Protein AF-A0A341CZ98-F1 (afdb_monomer_lite)

Secondary structure (DSSP, 8-state):
--SS---PPPEEEE-GGGTTTEEEEEEEEEETTEEEEEEEEEE-SSS-B---EE-PPPBTT--EESS-----S-B-TT-EEEEEEEEES-S-B---SSTT-----EE--

InterPro domains:
  IPR008152 Clathrin adaptor, alpha/beta/gamma-adaptin, appendage, Ig-like subdomain [PF02883] (11-101)
  IPR008152 Clathrin adaptor, alpha/beta/gamma-adaptin, appendage, Ig-like subdomain [SM00809] (6-105)
  IPR013037 Clathrin adaptor, beta-adaptin, appendage, Ig-like subdomain [G3DSA:2.60.40.1150] (4-106)
  IPR013041 Clathrin adaptor, appendage, Ig-like subdomain superfamily [SSF49348] (6-103)

pLDDT: mean 93.15, std 9.41, range [45.56, 98.31]

Sequence (109 aa):
MAPGGYVAPKAVWLPAVKAKGLEIPGTFTHRQGHIYMEINFTNKALQHMTDFAIQFNKNSFGVIPSTPLAIHTPLMPNQSIDVSLPLNTLGPVMKMEPLNNLQSPFGVF

Radius of gyration: 14.53 Å; chains: 1; bounding box: 35×38×35 Å

Foldseek 3Di:
DPQFPDKDPWDFPDDCVNPVQWTKTWTWGAHPNWIKIKIKTFGQHQAWWDDKFKFKDAAAQQKGFPDTWPDPDTQHHRRMDITITIIDRNHHHDQDVVRPDIDMDIDID

Structure (mmCIF, N/CA/C/O backbone):
data_AF-A0A341CZ98-F1
#
_entry.id   AF-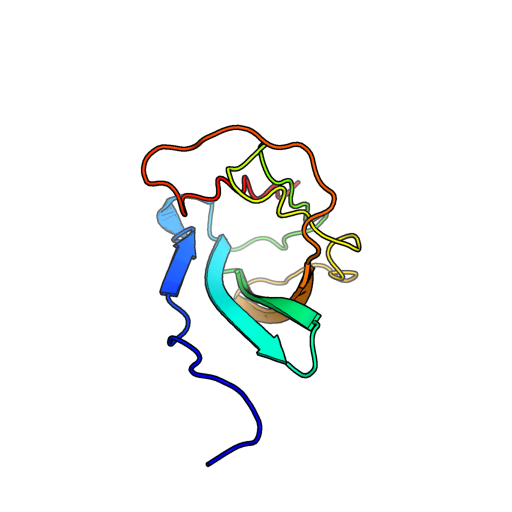A0A341CZ98-F1
#
loop_
_atom_site.group_PDB
_atom_site.id
_atom_site.type_symbol
_atom_site.label_atom_id
_atom_site.label_alt_id
_atom_site.label_comp_id
_atom_site.label_asym_id
_atom_site.label_entity_id
_atom_site.label_seq_id
_atom_site.pdbx_PDB_ins_code
_atom_site.Cartn_x
_atom_site.Cartn_y
_atom_site.Cartn_z
_atom_site.occupancy
_atom_site.B_iso_or_equiv
_atom_site.auth_seq_id
_atom_site.auth_comp_id
_atom_site.auth_asym_id
_atom_site.auth_atom_id
_atom_site.pdbx_PDB_model_num
ATOM 1 N N . MET A 1 1 ? 5.559 -27.465 -0.044 1.00 45.56 1 MET A N 1
ATOM 2 C CA . MET A 1 1 ? 5.761 -26.026 -0.321 1.00 45.56 1 MET A CA 1
ATOM 3 C C . MET A 1 1 ? 4.458 -25.499 -0.882 1.00 45.56 1 MET A C 1
ATOM 5 O O . MET A 1 1 ? 3.949 -26.113 -1.811 1.00 45.56 1 MET A O 1
ATOM 9 N N . ALA A 1 2 ? 3.867 -24.465 -0.281 1.00 49.47 2 ALA A N 1
ATOM 10 C CA . ALA A 1 2 ? 2.674 -23.849 -0.857 1.00 49.47 2 ALA A CA 1
ATOM 11 C C . ALA A 1 2 ? 3.010 -23.359 -2.282 1.00 49.47 2 ALA A C 1
ATOM 13 O O . ALA A 1 2 ? 4.124 -22.874 -2.487 1.00 49.47 2 ALA A O 1
ATOM 14 N N . PRO A 1 3 ? 2.118 -23.520 -3.269 1.00 57.75 3 PRO A N 1
ATOM 15 C CA . PRO A 1 3 ? 2.356 -23.058 -4.631 1.00 57.75 3 PRO A CA 1
ATOM 16 C C . PRO A 1 3 ? 2.357 -21.524 -4.650 1.00 57.75 3 PRO A C 1
ATOM 18 O O . PRO A 1 3 ? 1.326 -20.874 -4.781 1.00 57.75 3 PRO A O 1
ATOM 21 N N . GLY A 1 4 ? 3.528 -20.938 -4.444 1.00 68.00 4 GLY A N 1
ATOM 22 C CA . GLY A 1 4 ? 3.754 -19.503 -4.371 1.00 68.00 4 GLY A CA 1
ATOM 23 C C . GLY A 1 4 ? 5.206 -19.271 -3.982 1.00 68.00 4 GLY A C 1
ATOM 24 O O . GLY A 1 4 ? 5.739 -19.991 -3.139 1.00 68.00 4 GLY A O 1
ATOM 25 N N . GLY A 1 5 ? 5.876 -18.327 -4.642 1.00 85.38 5 GLY A N 1
ATOM 26 C CA . GLY A 1 5 ? 7.248 -17.963 -4.289 1.00 85.38 5 GLY A CA 1
ATOM 27 C C . GLY A 1 5 ? 7.362 -17.476 -2.840 1.00 85.38 5 GLY A C 1
ATOM 28 O O . GLY A 1 5 ? 6.373 -17.364 -2.116 1.00 85.38 5 GLY A O 1
ATOM 29 N N . TYR A 1 6 ? 8.582 -17.160 -2.411 1.00 93.56 6 TYR A N 1
ATOM 30 C CA . TYR A 1 6 ? 8.801 -16.546 -1.103 1.00 93.56 6 TYR A CA 1
ATOM 31 C C . TYR A 1 6 ? 7.959 -15.267 -0.937 1.00 93.56 6 TYR A C 1
ATOM 33 O O . TYR A 1 6 ? 7.922 -14.420 -1.831 1.00 93.56 6 TYR A O 1
ATOM 41 N N . VAL A 1 7 ? 7.313 -15.127 0.223 1.00 96.19 7 VAL A N 1
ATOM 42 C CA . VAL A 1 7 ? 6.559 -13.936 0.630 1.00 96.19 7 VAL A CA 1
ATOM 43 C C . VAL A 1 7 ? 7.113 -13.466 1.968 1.00 96.19 7 VAL A C 1
ATOM 45 O O . VAL A 1 7 ? 7.109 -14.221 2.940 1.00 96.19 7 VAL A O 1
ATOM 48 N N . ALA A 1 8 ? 7.582 -12.220 2.026 1.00 96.38 8 ALA A N 1
ATOM 49 C CA . ALA A 1 8 ? 8.022 -11.626 3.282 1.00 96.38 8 ALA A CA 1
ATOM 50 C C . ALA A 1 8 ? 6.817 -11.377 4.217 1.00 96.38 8 ALA A C 1
ATOM 52 O O . ALA A 1 8 ? 5.727 -11.057 3.726 1.00 96.38 8 ALA A O 1
ATOM 53 N N . PRO A 1 9 ? 6.983 -11.469 5.549 1.00 97.19 9 PRO A N 1
ATOM 54 C CA . PRO A 1 9 ? 5.952 -11.046 6.494 1.00 97.19 9 PRO A CA 1
ATOM 55 C C . PRO A 1 9 ? 5.533 -9.588 6.260 1.00 97.19 9 PRO A C 1
ATOM 57 O O . PRO A 1 9 ? 6.346 -8.772 5.822 1.00 97.19 9 PRO A O 1
ATOM 60 N N . LYS A 1 10 ? 4.274 -9.249 6.571 1.00 97.00 10 LYS A N 1
ATOM 61 C CA . LYS A 1 10 ? 3.807 -7.858 6.488 1.00 97.00 10 LYS A CA 1
ATOM 62 C C . LYS A 1 10 ? 4.658 -6.973 7.408 1.00 97.00 10 LYS A C 1
ATOM 64 O O . LYS A 1 10 ? 4.794 -7.267 8.594 1.00 97.00 10 LYS A O 1
ATOM 69 N N . ALA A 1 11 ? 5.197 -5.888 6.865 1.00 97.38 11 ALA A N 1
ATOM 70 C CA . ALA A 1 11 ? 5.922 -4.863 7.611 1.00 97.38 11 ALA A CA 1
ATOM 71 C C . ALA A 1 11 ? 5.084 -3.585 7.681 1.00 97.38 11 ALA A C 1
ATOM 73 O O . ALA A 1 11 ? 4.353 -3.283 6.742 1.00 97.38 11 ALA A O 1
ATOM 74 N N . VAL A 1 12 ? 5.193 -2.821 8.771 1.00 97.44 12 VAL A N 1
ATOM 75 C CA . VAL A 1 12 ? 4.485 -1.537 8.913 1.00 97.44 12 VAL A CA 1
ATOM 76 C C . VAL A 1 12 ? 5.117 -0.500 7.981 1.00 97.44 12 VAL A C 1
ATOM 78 O O . VAL A 1 12 ? 6.219 -0.023 8.244 1.00 97.44 12 VAL A O 1
ATOM 81 N N . TRP A 1 13 ? 4.424 -0.147 6.897 1.00 95.56 13 TRP A N 1
ATOM 82 C CA . TRP A 1 13 ? 4.860 0.875 5.937 1.00 95.56 13 TRP A CA 1
ATOM 83 C C . TRP A 1 13 ? 4.446 2.279 6.370 1.00 95.56 13 TRP A C 1
ATOM 85 O O . TRP A 1 13 ? 5.230 3.220 6.244 1.00 95.56 13 TRP A O 1
ATOM 95 N N . LEU A 1 14 ? 3.245 2.413 6.941 1.00 95.50 14 LEU A N 1
ATOM 96 C CA . LEU A 1 14 ? 2.756 3.664 7.513 1.00 95.50 14 LEU A CA 1
ATOM 97 C C . LEU A 1 14 ? 2.335 3.443 8.971 1.00 95.50 14 LEU A C 1
ATOM 99 O O . LEU A 1 14 ? 1.287 2.849 9.221 1.00 95.50 14 LEU A O 1
ATOM 103 N N . PRO A 1 15 ? 3.139 3.886 9.951 1.00 96.31 15 PRO A N 1
ATOM 104 C CA . PRO A 1 15 ? 2.751 3.843 11.357 1.00 96.31 15 PRO A CA 1
ATOM 105 C C . PRO A 1 15 ? 1.591 4.806 11.649 1.00 96.31 15 PRO A C 1
ATOM 107 O O . PRO A 1 15 ? 1.641 5.959 11.218 1.00 96.31 15 PRO A O 1
ATOM 110 N N . ALA A 1 16 ? 0.625 4.391 12.479 1.00 95.62 16 ALA A N 1
ATOM 111 C CA . ALA A 1 16 ? -0.547 5.203 12.855 1.00 95.62 16 ALA A CA 1
ATOM 112 C C . ALA A 1 16 ? -0.206 6.628 13.317 1.00 95.62 16 ALA A C 1
ATOM 114 O O . ALA A 1 16 ? -0.870 7.597 12.945 1.00 95.62 16 ALA A O 1
ATOM 115 N N . VAL A 1 17 ? 0.872 6.764 14.092 1.00 94.75 17 VAL A N 1
ATOM 116 C CA . VAL A 1 17 ? 1.353 8.044 14.634 1.00 94.75 17 VAL A CA 1
ATOM 117 C C . VAL A 1 17 ? 1.769 9.050 13.555 1.00 94.75 17 VAL A C 1
ATOM 119 O O . VAL A 1 17 ? 1.775 10.248 13.815 1.00 94.75 17 VAL A O 1
ATOM 122 N N . LYS A 1 18 ? 2.095 8.588 12.341 1.00 92.56 18 LYS A N 1
ATOM 123 C CA . LYS A 1 18 ? 2.466 9.442 11.201 1.00 92.56 18 LYS A CA 1
ATOM 124 C C . LYS A 1 18 ? 1.283 9.777 10.288 1.00 92.56 18 LYS A C 1
ATOM 126 O O . LYS A 1 18 ? 1.446 10.577 9.373 1.00 92.56 18 LYS A O 1
ATOM 131 N N . ALA A 1 19 ? 0.114 9.183 10.528 1.00 92.69 19 ALA A N 1
ATOM 132 C CA . ALA A 1 19 ? -1.029 9.237 9.619 1.00 92.69 19 ALA A CA 1
ATOM 133 C C . ALA A 1 19 ? -2.369 9.382 10.354 1.00 92.69 19 ALA A C 1
ATOM 135 O O . ALA A 1 19 ? -3.363 8.761 9.988 1.00 92.69 19 ALA A O 1
ATOM 136 N N . LYS A 1 20 ? -2.393 10.197 11.418 1.00 93.00 20 LYS A N 1
ATOM 137 C CA . LYS A 1 20 ? -3.613 10.533 12.180 1.00 93.00 20 LYS A CA 1
ATOM 138 C C . LYS A 1 20 ? -4.425 9.303 12.627 1.00 93.00 20 LYS A C 1
ATOM 140 O O . LYS A 1 20 ? -5.648 9.352 12.673 1.00 93.00 20 LYS A O 1
ATOM 145 N N . GLY A 1 21 ? -3.746 8.206 12.963 1.00 95.06 21 GLY A N 1
ATOM 146 C CA . GLY A 1 21 ? -4.369 6.965 13.424 1.00 95.06 21 GLY A CA 1
ATOM 147 C C . GLY A 1 21 ? -4.466 5.854 12.375 1.00 95.06 21 GLY A C 1
ATOM 148 O O . GLY A 1 21 ? -4.752 4.728 12.763 1.00 95.06 21 GLY A O 1
ATOM 149 N N . LEU A 1 22 ? -4.186 6.102 11.090 1.00 96.50 22 LEU A N 1
ATOM 150 C CA . LEU A 1 22 ? -4.182 5.038 10.082 1.00 96.50 22 LEU A CA 1
ATOM 151 C C . LEU A 1 22 ? -2.868 4.250 10.111 1.00 96.50 22 LEU A C 1
ATOM 153 O O . LEU A 1 22 ? -1.805 4.801 9.832 1.00 96.50 22 LEU A O 1
ATOM 157 N N . GLU A 1 23 ? -2.933 2.952 10.396 1.00 97.19 23 GLU A N 1
ATOM 158 C CA . GLU A 1 23 ? -1.795 2.043 10.264 1.00 97.19 23 GLU A CA 1
ATOM 159 C C . GLU A 1 23 ? -1.912 1.189 9.002 1.00 97.19 23 GLU A C 1
ATOM 161 O O . GLU A 1 23 ? -2.973 0.624 8.729 1.00 97.19 23 GLU A O 1
ATOM 166 N N . ILE A 1 24 ? -0.807 1.075 8.262 1.00 96.75 24 ILE A N 1
ATOM 167 C CA . ILE A 1 24 ? -0.741 0.304 7.020 1.00 96.75 24 ILE A CA 1
ATOM 168 C C . ILE A 1 24 ? 0.457 -0.647 7.059 1.00 96.75 24 ILE A C 1
ATOM 170 O O . ILE A 1 24 ? 1.567 -0.253 6.677 1.00 96.75 24 ILE A O 1
ATOM 174 N N . PRO A 1 25 ? 0.286 -1.894 7.527 1.00 97.94 25 PRO A N 1
ATOM 175 C CA . PRO A 1 25 ? 1.244 -2.941 7.247 1.00 97.94 25 PRO A CA 1
ATOM 176 C C . PRO A 1 25 ? 0.959 -3.610 5.903 1.00 97.94 25 PRO A C 1
ATOM 178 O O . PRO A 1 25 ? -0.192 -3.831 5.524 1.00 97.94 25 PRO A O 1
ATOM 181 N N . GLY A 1 26 ? 2.019 -3.982 5.193 1.00 97.38 26 GLY A N 1
ATOM 182 C CA . GLY A 1 26 ? 1.885 -4.616 3.892 1.00 97.38 26 GLY A CA 1
ATOM 183 C C . GLY A 1 26 ? 3.052 -5.511 3.506 1.00 97.38 26 GLY A C 1
ATOM 184 O O . GLY A 1 26 ? 4.103 -5.536 4.151 1.00 97.38 26 GLY A O 1
ATOM 185 N N . THR A 1 27 ? 2.832 -6.286 2.451 1.00 98.00 27 THR A N 1
ATOM 186 C CA . THR A 1 27 ? 3.839 -7.110 1.778 1.00 98.00 27 THR A CA 1
ATOM 187 C C . THR A 1 27 ? 3.553 -7.168 0.276 1.00 98.00 27 THR A C 1
ATOM 189 O O . THR A 1 27 ? 2.522 -6.688 -0.194 1.00 98.00 27 THR A O 1
ATOM 192 N N . PHE A 1 28 ? 4.463 -7.765 -0.485 1.00 97.31 28 PHE A N 1
ATOM 193 C CA . PHE A 1 28 ? 4.279 -8.028 -1.907 1.00 97.31 28 PHE A CA 1
ATOM 194 C C . PHE A 1 28 ? 4.201 -9.526 -2.149 1.00 97.31 28 PHE A C 1
ATOM 196 O O . PHE A 1 28 ? 4.924 -10.309 -1.532 1.00 97.31 28 PHE A O 1
ATOM 203 N N . THR A 1 29 ? 3.338 -9.926 -3.076 1.00 97.19 29 THR A N 1
ATOM 204 C CA . THR A 1 29 ? 3.250 -11.318 -3.512 1.00 97.19 29 THR A CA 1
ATOM 205 C C . THR A 1 29 ? 3.283 -11.411 -5.024 1.00 97.19 29 THR A C 1
ATOM 207 O O . THR A 1 29 ? 2.859 -10.499 -5.731 1.00 97.19 29 THR A O 1
ATOM 210 N N . HIS A 1 30 ? 3.803 -12.530 -5.514 1.00 95.19 30 HIS A N 1
ATOM 211 C CA . HIS A 1 30 ? 3.764 -12.889 -6.921 1.00 95.19 30 HIS A CA 1
ATOM 212 C C . HIS A 1 30 ? 3.130 -14.274 -7.036 1.00 95.19 30 HIS A C 1
ATOM 214 O O . HIS A 1 30 ? 3.695 -15.268 -6.570 1.00 95.19 30 HIS A O 1
ATOM 220 N N . ARG A 1 31 ? 1.921 -14.328 -7.597 1.00 93.00 31 ARG A N 1
ATOM 221 C CA . ARG A 1 31 ? 1.108 -15.544 -7.702 1.00 93.00 31 ARG A CA 1
ATOM 222 C C . ARG A 1 31 ? 0.681 -15.709 -9.153 1.00 93.00 31 ARG A C 1
ATOM 224 O O . ARG A 1 31 ? 0.021 -14.833 -9.696 1.00 93.00 31 ARG A O 1
ATOM 231 N N . GLN A 1 32 ? 1.075 -16.820 -9.777 1.00 90.31 32 GLN A N 1
ATOM 232 C CA . GLN A 1 32 ? 0.664 -17.177 -11.145 1.00 90.31 32 GLN A CA 1
ATOM 233 C C . GLN A 1 32 ? 0.907 -16.066 -12.193 1.00 90.31 32 GLN A C 1
ATOM 235 O O . GLN A 1 32 ? 0.079 -15.845 -13.065 1.00 90.31 32 GLN A O 1
ATOM 240 N N . GLY A 1 33 ? 2.033 -15.345 -12.108 1.00 91.12 33 GLY A N 1
ATOM 241 C CA . GLY A 1 33 ? 2.359 -14.263 -13.050 1.00 91.12 33 GLY A CA 1
ATOM 242 C C . GLY A 1 33 ? 1.767 -12.895 -12.692 1.00 91.12 33 GLY A C 1
ATOM 243 O O . GLY A 1 33 ? 2.084 -11.905 -13.346 1.00 91.12 33 GLY A O 1
ATOM 244 N N . HIS A 1 34 ? 0.942 -12.816 -11.646 1.00 94.94 34 HIS A N 1
ATOM 245 C CA . HIS A 1 34 ? 0.339 -11.575 -11.173 1.00 94.94 34 HIS A CA 1
ATOM 246 C C . HIS A 1 34 ? 1.032 -11.076 -9.906 1.00 94.94 34 HIS A C 1
ATOM 248 O O . HIS A 1 34 ? 1.325 -11.848 -8.986 1.00 94.94 34 HIS A O 1
ATOM 254 N N . ILE A 1 35 ? 1.301 -9.771 -9.864 1.00 97.00 35 ILE A N 1
ATOM 255 C CA . ILE A 1 35 ? 1.923 -9.093 -8.727 1.00 97.00 35 ILE A CA 1
ATOM 256 C C . ILE A 1 35 ? 0.815 -8.429 -7.913 1.00 97.00 35 ILE A C 1
ATOM 258 O O . ILE A 1 35 ? -0.038 -7.743 -8.473 1.00 97.00 35 ILE A O 1
ATOM 262 N N . TYR A 1 36 ? 0.852 -8.596 -6.596 1.00 97.62 36 TYR A N 1
ATOM 263 C CA . TYR A 1 36 ? -0.077 -7.941 -5.681 1.00 97.62 36 TYR A CA 1
ATOM 264 C C . TYR A 1 36 ? 0.681 -7.213 -4.583 1.00 97.62 36 TYR A C 1
ATOM 266 O O . TYR A 1 36 ? 1.666 -7.724 -4.041 1.00 97.62 36 TYR A O 1
ATOM 274 N N . MET A 1 37 ? 0.174 -6.041 -4.223 1.00 97.44 37 MET A N 1
ATOM 275 C CA . MET A 1 37 ? 0.459 -5.401 -2.950 1.00 97.44 37 MET A CA 1
ATOM 276 C C . MET A 1 37 ? -0.626 -5.836 -1.964 1.00 97.44 37 MET A C 1
ATOM 278 O O . MET A 1 37 ? -1.795 -5.497 -2.131 1.00 97.44 37 MET A O 1
ATOM 282 N N . GLU A 1 38 ? -0.237 -6.621 -0.965 1.00 97.56 38 GLU A N 1
ATOM 283 C CA . GLU A 1 38 ? -1.138 -7.117 0.073 1.00 97.56 38 GLU A CA 1
ATOM 284 C C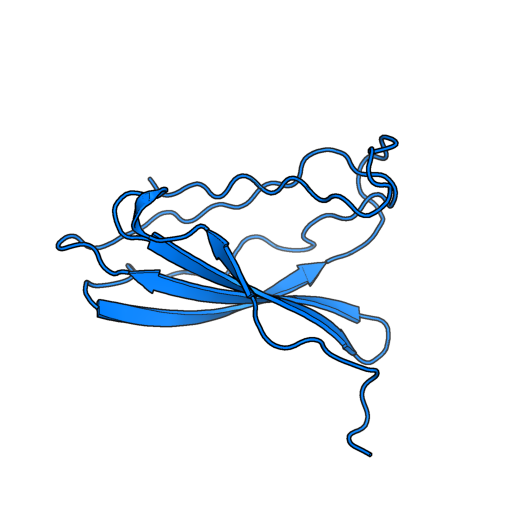 . GLU A 1 38 ? -1.063 -6.178 1.268 1.00 97.56 38 GLU A C 1
ATOM 286 O O . GLU A 1 38 ? -0.021 -6.078 1.921 1.00 97.56 38 GLU A O 1
ATOM 291 N N . ILE A 1 39 ? -2.162 -5.495 1.556 1.00 97.25 39 ILE A N 1
ATOM 292 C CA . ILE A 1 39 ? -2.216 -4.387 2.503 1.00 97.25 39 ILE A CA 1
ATOM 293 C C . ILE A 1 39 ? -3.233 -4.714 3.587 1.00 97.25 39 ILE A C 1
ATOM 295 O O . ILE A 1 39 ? -4.287 -5.272 3.307 1.00 97.25 39 ILE A O 1
ATOM 299 N N . ASN A 1 40 ? -2.938 -4.354 4.829 1.00 97.50 40 ASN A N 1
ATOM 300 C CA . ASN A 1 40 ? -3.946 -4.239 5.872 1.00 97.50 40 ASN A CA 1
ATOM 301 C C . ASN A 1 40 ? -4.129 -2.754 6.202 1.00 97.50 40 ASN A C 1
ATOM 303 O O . ASN A 1 40 ? -3.145 -2.047 6.380 1.00 97.50 40 ASN A O 1
ATOM 307 N N . PHE A 1 41 ? -5.363 -2.270 6.268 1.00 96.88 41 PHE A N 1
ATOM 308 C CA . PHE A 1 41 ? -5.675 -0.925 6.744 1.00 96.88 41 PHE A CA 1
ATOM 309 C C . PHE A 1 41 ? -6.293 -1.057 8.126 1.00 96.88 41 PHE A C 1
ATOM 311 O O . PHE A 1 41 ? -7.333 -1.695 8.260 1.00 96.88 41 PHE A O 1
ATOM 318 N N . THR A 1 42 ? -5.668 -0.463 9.141 1.00 97.69 42 THR A N 1
ATOM 319 C CA . THR A 1 42 ? -6.189 -0.449 10.513 1.00 97.69 42 THR A CA 1
ATOM 320 C C . THR A 1 42 ? -6.427 0.985 10.965 1.00 97.69 42 THR A C 1
ATOM 322 O O . THR A 1 42 ? -5.487 1.776 11.054 1.00 97.69 42 THR A O 1
ATOM 325 N N . ASN A 1 43 ? -7.675 1.319 11.289 1.00 97.81 43 ASN A N 1
ATOM 326 C CA . ASN A 1 43 ? -8.030 2.623 11.834 1.00 97.81 43 ASN A CA 1
ATOM 327 C C . ASN A 1 43 ? -7.885 2.613 13.361 1.00 97.81 43 ASN A C 1
ATOM 329 O O . ASN A 1 43 ? -8.715 2.054 14.068 1.00 97.81 43 ASN A O 1
ATOM 333 N N . LYS A 1 44 ? -6.839 3.258 13.879 1.00 97.69 44 LYS A N 1
ATOM 334 C CA . LYS A 1 44 ? -6.612 3.479 15.320 1.00 97.69 44 LYS A CA 1
ATOM 335 C C . LYS A 1 44 ? -7.058 4.872 15.787 1.00 97.69 44 LYS A C 1
ATOM 337 O O . LYS A 1 44 ? -6.729 5.277 16.900 1.00 97.69 44 LYS A O 1
ATOM 342 N N . ALA A 1 45 ? -7.739 5.638 14.936 1.00 96.25 45 ALA A N 1
ATOM 343 C CA . ALA A 1 45 ? -8.321 6.926 15.292 1.00 96.25 45 ALA A CA 1
ATOM 344 C C . ALA A 1 45 ? -9.696 6.756 15.957 1.00 96.25 45 ALA A C 1
ATOM 346 O O . ALA A 1 45 ? -10.252 5.663 16.025 1.00 96.25 45 ALA A O 1
ATOM 347 N N . LEU A 1 46 ? -10.260 7.872 16.427 1.00 96.69 46 LEU A N 1
ATOM 348 C CA . LEU A 1 46 ? -11.603 7.930 17.022 1.00 96.69 46 LEU A CA 1
ATOM 349 C C . LEU A 1 46 ? -12.703 8.295 16.010 1.00 96.69 46 LEU A C 1
ATOM 351 O O . LEU A 1 46 ? -13.880 8.272 16.355 1.00 96.69 46 LEU A O 1
ATOM 355 N N . GLN A 1 47 ? -12.332 8.644 14.777 1.00 96.12 47 GLN A N 1
ATOM 356 C CA . GLN A 1 47 ? -13.259 8.974 13.691 1.00 96.12 47 GLN A CA 1
ATOM 357 C C . GLN A 1 47 ? -13.180 7.911 12.595 1.00 96.12 47 GLN A C 1
ATOM 359 O O . GLN A 1 47 ? -12.159 7.235 12.455 1.00 96.12 47 GLN A O 1
ATOM 364 N N . HIS A 1 48 ? -14.263 7.751 11.835 1.00 95.31 48 HIS A N 1
ATOM 365 C CA . HIS A 1 48 ? -14.248 6.896 10.651 1.00 95.31 48 HIS A CA 1
ATOM 366 C C . HIS A 1 48 ? -13.336 7.499 9.575 1.00 95.31 48 HIS A C 1
ATOM 368 O O . HIS A 1 48 ? -13.121 8.708 9.544 1.00 95.31 48 HIS A O 1
ATOM 374 N N . MET A 1 49 ? -12.796 6.646 8.710 1.00 96.44 49 MET A N 1
ATOM 375 C CA . MET A 1 49 ? -11.965 7.045 7.574 1.00 96.44 49 MET A CA 1
ATOM 376 C C . MET A 1 49 ? -12.646 6.633 6.273 1.00 96.44 49 MET A C 1
ATOM 378 O O . MET A 1 49 ? -13.178 5.525 6.176 1.00 96.44 49 MET A O 1
ATOM 382 N N . THR A 1 50 ? -12.625 7.516 5.284 1.00 95.00 50 THR A N 1
ATOM 383 C CA . THR A 1 50 ? -13.281 7.355 3.981 1.00 95.00 50 THR A CA 1
ATOM 384 C C . THR A 1 50 ? -12.318 7.698 2.852 1.00 95.00 50 THR A C 1
ATOM 386 O O . THR A 1 50 ? -11.164 8.048 3.094 1.00 95.00 50 THR A O 1
ATOM 389 N N . ASP A 1 51 ? -12.787 7.529 1.612 1.00 90.50 51 ASP A N 1
ATOM 390 C CA . ASP A 1 51 ? -12.150 8.096 0.418 1.00 90.50 51 ASP A CA 1
ATOM 391 C C . ASP A 1 51 ? -10.658 7.759 0.284 1.00 90.50 51 ASP A C 1
ATOM 393 O O . ASP A 1 51 ? -9.815 8.587 -0.061 1.00 90.50 51 ASP A O 1
ATOM 397 N N . PHE A 1 52 ? -10.322 6.500 0.568 1.00 92.88 52 PHE A N 1
ATOM 398 C CA . PHE A 1 52 ? -8.953 6.020 0.492 1.00 92.88 52 PHE A CA 1
ATOM 399 C C . PHE A 1 52 ? -8.438 6.052 -0.945 1.00 92.88 52 PHE A C 1
ATOM 401 O O . PHE A 1 52 ? -9.041 5.488 -1.862 1.00 92.88 52 PHE A O 1
ATOM 408 N N . ALA A 1 53 ? -7.256 6.633 -1.119 1.00 90.69 53 ALA A N 1
ATOM 409 C CA . ALA A 1 53 ? -6.572 6.681 -2.397 1.00 90.69 53 ALA A CA 1
ATOM 410 C C . ALA A 1 53 ? -5.104 6.286 -2.246 1.00 90.69 53 ALA A C 1
ATOM 412 O O . ALA A 1 53 ? -4.460 6.510 -1.219 1.00 90.69 53 ALA A O 1
ATOM 413 N N . ILE A 1 54 ? -4.561 5.711 -3.312 1.00 91.94 54 ILE A N 1
ATOM 414 C CA . ILE A 1 54 ? -3.150 5.362 -3.410 1.00 91.94 54 ILE A CA 1
ATOM 415 C C . ILE A 1 54 ? -2.639 5.780 -4.781 1.00 91.94 54 ILE A C 1
ATOM 417 O O . ILE A 1 54 ? -3.289 5.550 -5.801 1.00 91.94 54 ILE A O 1
ATOM 421 N N . GLN A 1 55 ? -1.462 6.391 -4.804 1.00 91.00 55 GLN A N 1
ATOM 422 C CA . GLN A 1 55 ? -0.759 6.713 -6.036 1.00 91.00 55 GLN A CA 1
ATOM 423 C C . GLN A 1 55 ? 0.702 6.318 -5.881 1.00 91.00 55 GLN A C 1
ATOM 425 O O . GLN A 1 55 ? 1.289 6.506 -4.819 1.00 91.00 55 GLN A O 1
ATOM 430 N N . PHE A 1 56 ? 1.295 5.764 -6.935 1.00 94.69 56 PHE A N 1
ATOM 431 C CA . PHE A 1 56 ? 2.729 5.499 -6.966 1.00 94.69 56 PHE A CA 1
ATOM 432 C C . PHE A 1 56 ? 3.433 6.596 -7.747 1.00 94.69 56 PHE A C 1
ATOM 434 O O . PHE A 1 56 ? 3.005 6.968 -8.843 1.00 94.69 56 PHE A O 1
ATOM 441 N N . ASN A 1 57 ? 4.548 7.073 -7.200 1.00 95.81 57 ASN A N 1
ATOM 442 C CA . ASN A 1 57 ? 5.485 7.851 -7.994 1.00 95.81 57 ASN A CA 1
ATOM 443 C C . ASN A 1 57 ? 6.100 6.959 -9.083 1.00 95.81 57 ASN A C 1
ATOM 445 O O . ASN A 1 57 ? 6.106 5.724 -8.991 1.00 95.81 57 ASN A O 1
ATOM 449 N N . LYS A 1 58 ? 6.670 7.602 -10.110 1.00 97.31 58 LYS A N 1
ATOM 450 C CA . LYS A 1 58 ? 7.518 6.906 -11.086 1.00 97.31 58 LYS A CA 1
ATOM 451 C C . LYS A 1 58 ? 8.601 6.128 -10.333 1.00 97.31 58 LYS A C 1
ATOM 453 O O . LYS A 1 58 ? 9.157 6.637 -9.364 1.00 97.31 58 LYS A O 1
ATOM 458 N N . ASN A 1 59 ? 8.884 4.908 -10.769 1.00 98.25 59 ASN A N 1
ATOM 459 C CA . ASN A 1 59 ? 9.846 4.027 -10.108 1.00 98.25 59 ASN A CA 1
ATOM 460 C C . ASN A 1 59 ? 10.645 3.216 -11.132 1.00 98.25 59 ASN A C 1
ATOM 462 O O . ASN A 1 59 ? 10.323 3.214 -12.322 1.00 98.25 59 ASN A O 1
ATOM 466 N N . SER A 1 60 ? 11.697 2.535 -10.677 1.00 98.31 60 SER A N 1
ATOM 467 C CA . SER A 1 60 ? 12.695 1.911 -11.557 1.00 98.31 60 SER A CA 1
ATOM 468 C C . SER A 1 60 ? 12.130 0.817 -12.461 1.00 98.31 60 SER A C 1
ATOM 470 O O . SER A 1 60 ? 12.727 0.515 -13.490 1.00 98.31 60 SER A O 1
ATOM 472 N N . PHE A 1 61 ? 10.995 0.229 -12.082 1.00 98.19 61 PHE A N 1
ATOM 473 C CA . PHE A 1 61 ? 10.404 -0.929 -12.752 1.00 98.19 61 PHE A CA 1
ATOM 474 C C . PHE A 1 61 ? 9.015 -0.637 -13.335 1.00 98.19 61 PHE A C 1
ATOM 476 O O . PHE A 1 61 ? 8.312 -1.565 -13.723 1.00 98.19 61 PHE A O 1
ATOM 483 N N . GLY A 1 62 ? 8.598 0.636 -13.374 1.00 97.94 62 GLY A N 1
ATOM 484 C CA . GLY A 1 62 ? 7.293 1.028 -13.914 1.00 97.94 62 GLY A CA 1
ATOM 485 C C . GLY A 1 62 ? 6.115 0.409 -13.158 1.00 97.94 62 GLY A C 1
ATOM 486 O O . GLY A 1 62 ? 5.051 0.209 -13.737 1.00 97.94 62 GLY A O 1
ATOM 487 N N . VAL A 1 63 ? 6.297 0.064 -11.880 1.00 98.19 63 VAL A N 1
ATOM 488 C CA . VAL A 1 63 ? 5.252 -0.555 -11.060 1.00 98.19 63 VAL A CA 1
ATOM 489 C C . VAL A 1 63 ? 4.109 0.434 -10.859 1.00 98.19 63 VAL A C 1
ATOM 491 O O . VAL A 1 63 ? 4.344 1.563 -10.428 1.00 98.19 63 VAL A O 1
ATOM 494 N N . ILE A 1 64 ? 2.878 0.016 -11.134 1.00 97.81 64 ILE A N 1
ATOM 495 C CA . ILE A 1 64 ? 1.674 0.836 -10.971 1.00 97.81 64 ILE A CA 1
ATOM 496 C C . ILE A 1 64 ? 0.472 -0.041 -10.575 1.00 97.81 64 ILE A C 1
ATOM 498 O O . ILE A 1 64 ? 0.410 -1.205 -10.989 1.00 97.81 64 ILE A O 1
ATOM 502 N N . PRO A 1 65 ? -0.491 0.471 -9.781 1.00 97.12 65 PRO A N 1
ATOM 503 C CA . PRO A 1 65 ? -1.752 -0.223 -9.552 1.00 97.12 65 PRO A CA 1
ATOM 504 C C . PRO A 1 65 ? -2.513 -0.453 -10.861 1.00 97.12 65 PRO A C 1
ATOM 506 O O . PRO A 1 65 ? -2.621 0.444 -11.693 1.00 97.12 65 PRO A O 1
ATOM 509 N N . SER A 1 66 ? -3.055 -1.658 -11.036 1.00 96.31 66 SER A N 1
ATOM 510 C CA . SER A 1 66 ? -3.877 -2.014 -12.204 1.00 96.31 66 SER A CA 1
ATOM 511 C C . SER A 1 66 ? -5.344 -1.624 -12.023 1.00 96.31 66 SER A C 1
ATOM 513 O O . SER A 1 66 ? -6.081 -1.527 -12.999 1.00 96.31 66 SER A O 1
ATOM 515 N N . THR A 1 67 ? -5.771 -1.410 -10.778 1.00 94.62 67 THR A N 1
ATOM 516 C CA . THR A 1 67 ? -7.126 -0.995 -10.408 1.00 94.62 67 THR A CA 1
ATOM 517 C C . THR A 1 67 ? -7.065 0.043 -9.285 1.00 94.62 67 THR A C 1
ATOM 519 O O . THR A 1 67 ? -6.067 0.094 -8.560 1.00 94.62 67 THR A O 1
ATOM 522 N N . PRO A 1 68 ? -8.126 0.845 -9.085 1.00 91.44 68 PRO A N 1
ATOM 523 C CA . PRO A 1 68 ? -8.290 1.632 -7.867 1.00 91.44 68 PRO A CA 1
ATOM 524 C C . PRO A 1 68 ? -8.323 0.749 -6.612 1.00 91.44 68 PRO A C 1
ATOM 526 O O . PRO A 1 68 ? -8.552 -0.462 -6.683 1.00 91.44 68 PRO A O 1
ATOM 529 N N . LEU A 1 69 ? -8.116 1.372 -5.452 1.00 92.56 69 LEU A N 1
ATOM 530 C CA . LEU A 1 69 ? -8.203 0.705 -4.159 1.00 92.56 69 LEU A CA 1
ATOM 531 C C . LEU A 1 69 ? -9.664 0.326 -3.857 1.00 92.56 69 LEU A C 1
ATOM 533 O O . LEU A 1 69 ? -10.549 1.179 -3.869 1.00 92.56 69 LEU A O 1
ATOM 537 N N . ALA A 1 70 ? -9.924 -0.950 -3.582 1.00 89.94 70 ALA A N 1
ATOM 538 C CA . ALA A 1 70 ? -11.275 -1.475 -3.378 1.00 89.94 70 ALA A CA 1
ATOM 539 C C . ALA A 1 70 ? -11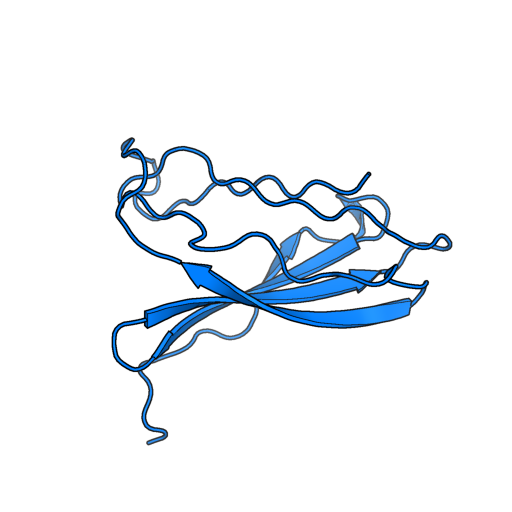.739 -1.353 -1.911 1.00 89.94 70 ALA A C 1
ATOM 541 O O . ALA A 1 70 ? -11.992 -2.355 -1.246 1.00 89.94 70 ALA A O 1
ATOM 542 N N . ILE A 1 71 ? -11.826 -0.124 -1.388 1.00 91.69 71 ILE A N 1
ATOM 543 C CA . ILE A 1 71 ? -12.390 0.164 -0.057 1.00 91.69 71 ILE A CA 1
ATOM 544 C C . ILE A 1 71 ? -13.669 0.979 -0.252 1.00 91.69 71 ILE A C 1
ATOM 546 O O . ILE A 1 71 ? -13.621 2.183 -0.479 1.00 91.69 71 ILE A O 1
ATOM 550 N N . HIS A 1 72 ? -14.820 0.306 -0.205 1.00 89.56 72 HIS A N 1
ATOM 551 C CA . HIS A 1 72 ? -16.119 0.909 -0.544 1.00 89.56 72 HIS A CA 1
ATOM 552 C C . HIS A 1 72 ? -16.943 1.344 0.670 1.00 89.56 72 HIS A C 1
ATOM 554 O O . HIS A 1 72 ? -17.962 2.013 0.517 1.00 89.56 72 HIS A O 1
ATOM 560 N N . THR A 1 73 ? -16.527 0.955 1.871 1.00 93.00 73 THR A N 1
ATOM 561 C CA . THR A 1 73 ? -17.211 1.290 3.121 1.00 93.00 73 THR A CA 1
ATOM 562 C C . THR A 1 73 ? -16.284 2.095 4.022 1.00 93.00 73 THR A C 1
ATOM 564 O O . THR A 1 73 ? -15.086 1.795 4.046 1.00 93.00 73 THR A O 1
ATOM 567 N N . PRO A 1 74 ? -16.810 3.055 4.805 1.00 95.56 74 PRO A N 1
ATOM 568 C CA . PRO A 1 74 ? -16.025 3.737 5.825 1.00 95.56 74 PRO A CA 1
ATOM 569 C C . PRO A 1 74 ? -15.325 2.737 6.750 1.00 95.56 74 PRO A C 1
ATOM 571 O O . PRO A 1 74 ? -15.944 1.782 7.222 1.00 95.56 74 PRO A O 1
ATOM 574 N N . LEU A 1 75 ? -14.042 2.965 7.019 1.00 97.12 75 LEU A N 1
ATOM 575 C CA . LEU A 1 75 ? -13.279 2.184 7.984 1.00 97.12 75 LEU A CA 1
ATOM 576 C C . LEU A 1 75 ? -13.512 2.773 9.377 1.00 97.12 75 LEU A C 1
ATOM 578 O O . LEU A 1 75 ? -13.036 3.867 9.690 1.00 97.12 75 LEU A O 1
ATOM 582 N N . MET A 1 76 ? -14.268 2.065 10.208 1.00 98.00 76 MET A N 1
ATOM 583 C CA . MET A 1 76 ? -14.676 2.524 11.537 1.00 98.00 76 MET A CA 1
ATOM 584 C C . MET A 1 76 ? -13.507 2.499 12.541 1.00 98.00 76 MET A C 1
ATOM 586 O O . MET A 1 76 ? -12.533 1.775 12.328 1.00 98.00 76 MET A O 1
ATOM 590 N N . PRO A 1 77 ? -13.578 3.256 13.653 1.00 98.12 77 PRO A N 1
ATOM 591 C CA . PRO A 1 77 ? -12.590 3.178 14.730 1.00 98.12 77 PRO A CA 1
ATOM 592 C C . PRO A 1 77 ? -12.329 1.743 15.205 1.00 98.12 77 PRO A C 1
ATOM 594 O O . PRO A 1 77 ? -13.264 0.981 15.449 1.00 98.12 77 PRO A O 1
ATOM 597 N N . ASN A 1 78 ? -11.051 1.395 15.369 1.00 96.94 78 ASN A N 1
ATOM 598 C CA . ASN A 1 78 ? -10.533 0.069 15.728 1.00 96.94 78 ASN A CA 1
ATOM 599 C C . ASN A 1 78 ? -10.828 -1.052 14.714 1.00 96.94 78 ASN A C 1
ATOM 601 O O . ASN A 1 78 ? -10.601 -2.223 15.017 1.00 96.94 78 ASN A O 1
ATOM 605 N N . GLN A 1 79 ? -11.315 -0.717 13.517 1.00 98.06 79 GLN A N 1
ATOM 606 C CA . GLN A 1 79 ? -11.539 -1.685 12.450 1.00 98.06 79 GLN A CA 1
ATOM 607 C C . GLN A 1 79 ? -10.261 -1.913 11.636 1.00 98.06 79 GLN A C 1
ATOM 609 O O . GLN A 1 79 ? -9.503 -0.978 11.356 1.00 98.06 79 GLN A O 1
ATOM 614 N N . SER A 1 80 ? -10.078 -3.160 11.201 1.00 97.69 80 SER A N 1
ATOM 615 C CA . SER A 1 80 ? -9.038 -3.570 10.262 1.00 97.69 80 SER A CA 1
ATOM 616 C C . SER A 1 80 ? -9.654 -4.242 9.039 1.00 97.69 80 SER A C 1
ATOM 618 O O . SER A 1 80 ? -10.580 -5.042 9.177 1.00 97.69 80 SER A O 1
ATOM 620 N N . ILE A 1 81 ? -9.122 -3.952 7.854 1.00 97.25 81 ILE A N 1
ATOM 621 C CA . ILE A 1 81 ? -9.501 -4.614 6.599 1.00 97.25 81 ILE A CA 1
ATOM 622 C C . ILE A 1 81 ? -8.255 -5.032 5.820 1.00 97.25 81 ILE A C 1
ATOM 624 O O . ILE A 1 81 ? -7.260 -4.310 5.799 1.00 97.25 81 ILE A O 1
ATOM 628 N N . ASP A 1 82 ? -8.312 -6.189 5.167 1.00 97.06 82 ASP A N 1
ATOM 629 C CA . ASP A 1 82 ? -7.280 -6.628 4.228 1.00 97.06 82 ASP A CA 1
ATOM 630 C C . ASP A 1 82 ? -7.683 -6.274 2.793 1.00 97.06 82 ASP A C 1
ATOM 632 O O .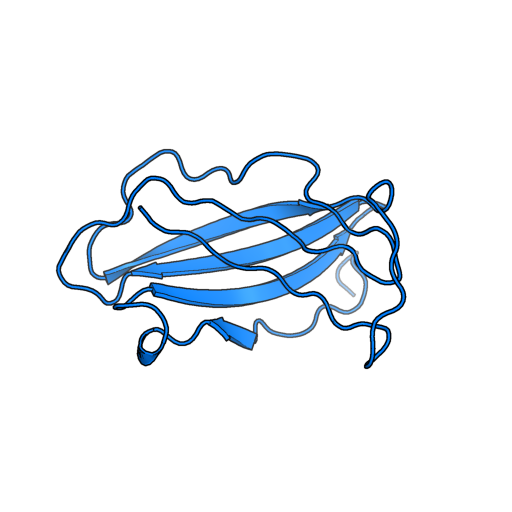 ASP A 1 82 ? -8.824 -6.480 2.382 1.00 97.06 82 ASP A O 1
ATOM 636 N N . VAL A 1 83 ? -6.729 -5.749 2.027 1.00 96.50 83 VAL A N 1
ATOM 637 C CA . VAL A 1 83 ? -6.897 -5.333 0.635 1.00 96.50 83 VAL A CA 1
ATOM 638 C C . VAL A 1 83 ? -5.784 -5.942 -0.206 1.00 96.50 83 VAL A C 1
ATOM 640 O O . VAL A 1 83 ? -4.603 -5.800 0.112 1.00 96.50 83 VAL A O 1
ATOM 643 N N . SER A 1 84 ? -6.170 -6.579 -1.310 1.00 97.19 84 SER A N 1
ATOM 644 C CA . SER A 1 84 ? -5.242 -7.084 -2.319 1.00 97.19 84 SER A CA 1
ATOM 645 C C . SER A 1 84 ? -5.275 -6.173 -3.540 1.00 97.19 84 SER A C 1
ATOM 647 O O . SER A 1 84 ? -6.262 -6.148 -4.276 1.00 97.19 84 SER A O 1
ATOM 649 N N . LEU A 1 85 ? -4.217 -5.386 -3.740 1.00 97.38 85 LEU A N 1
ATOM 650 C CA . LEU A 1 85 ? -4.126 -4.429 -4.840 1.00 97.38 85 LEU A CA 1
ATOM 651 C C . LEU A 1 85 ? -3.296 -5.029 -5.988 1.00 97.38 85 LEU A C 1
ATOM 653 O O . LEU A 1 85 ? -2.081 -5.193 -5.825 1.00 97.38 85 LEU A O 1
ATOM 657 N N . PRO A 1 86 ? -3.900 -5.357 -7.146 1.00 97.50 86 PRO A N 1
ATOM 658 C CA . PRO A 1 86 ? -3.161 -5.888 -8.286 1.00 97.50 86 PRO A CA 1
ATOM 659 C C . PRO A 1 86 ? -2.246 -4.821 -8.894 1.00 97.50 86 PRO A C 1
ATOM 661 O O . PRO A 1 86 ? -2.661 -3.686 -9.133 1.00 97.50 86 PRO A O 1
ATOM 664 N N . LEU A 1 87 ? -1.008 -5.197 -9.203 1.00 98.06 87 LEU A N 1
ATOM 665 C CA . LEU A 1 87 ? 0.018 -4.336 -9.788 1.00 98.06 87 LEU A CA 1
ATOM 666 C C . LEU A 1 87 ? 0.460 -4.857 -11.162 1.00 98.06 87 LEU A C 1
ATOM 668 O O . LEU A 1 87 ? 0.457 -6.061 -11.414 1.00 98.06 87 LEU A O 1
ATOM 672 N N . ASN A 1 88 ? 0.898 -3.947 -12.029 1.00 97.69 88 ASN A N 1
ATOM 673 C CA . ASN A 1 88 ? 1.604 -4.267 -13.270 1.00 97.69 88 ASN A CA 1
ATOM 674 C C . ASN A 1 88 ? 2.853 -3.379 -13.424 1.00 97.69 88 ASN A C 1
ATOM 676 O O . ASN A 1 88 ? 3.085 -2.493 -12.604 1.00 97.69 88 ASN A O 1
ATOM 680 N N . THR A 1 89 ? 3.660 -3.627 -14.456 1.00 97.69 89 THR A N 1
ATOM 681 C CA . THR A 1 89 ? 4.935 -2.930 -14.724 1.00 97.69 89 THR A CA 1
ATOM 682 C C . THR A 1 89 ? 4.892 -2.078 -15.999 1.00 97.69 89 THR A C 1
ATOM 684 O O . THR A 1 89 ? 5.911 -1.883 -16.655 1.00 97.69 89 THR A O 1
ATOM 687 N N . LEU A 1 90 ? 3.702 -1.620 -16.402 1.00 97.88 90 LEU A N 1
ATOM 688 C CA . LEU A 1 90 ? 3.488 -0.808 -17.610 1.00 97.88 90 LEU A CA 1
ATOM 689 C C . LEU A 1 90 ? 3.431 0.699 -17.308 1.00 97.88 90 LEU A C 1
ATOM 691 O O . LEU A 1 90 ? 3.115 1.505 -18.181 1.00 97.88 90 LEU A O 1
ATOM 695 N N . GLY A 1 91 ? 3.699 1.082 -16.060 1.00 9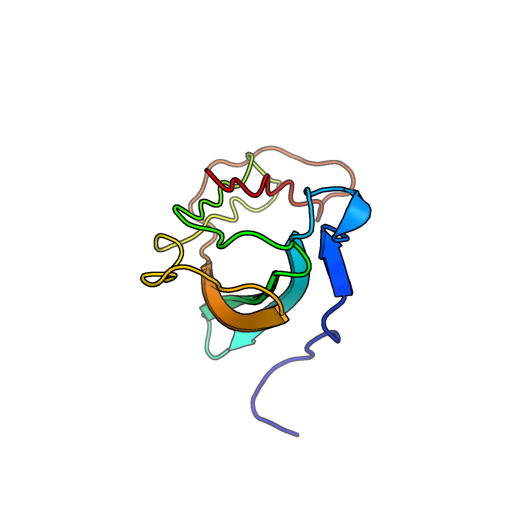7.06 91 GLY A N 1
ATOM 696 C CA . GLY A 1 91 ? 3.709 2.462 -15.607 1.00 97.06 91 GLY A CA 1
ATOM 697 C C . GLY A 1 91 ? 4.971 3.235 -16.006 1.00 97.06 91 GLY A C 1
ATOM 698 O O . GLY A 1 91 ? 5.931 2.687 -16.553 1.00 97.06 91 GLY A O 1
ATOM 699 N N . PRO A 1 92 ? 4.998 4.543 -15.710 1.00 97.12 92 PRO A N 1
ATOM 700 C CA . PRO A 1 92 ? 6.130 5.402 -16.027 1.00 97.12 92 PRO A CA 1
ATOM 701 C C . PRO A 1 92 ? 7.384 5.026 -15.223 1.00 97.12 92 PRO A C 1
ATOM 703 O O . PRO A 1 92 ? 7.344 4.881 -13.998 1.00 97.12 92 PRO A O 1
ATOM 706 N N . VAL A 1 93 ? 8.519 4.948 -15.919 1.00 97.75 93 VAL A N 1
ATOM 707 C CA . VAL A 1 93 ? 9.807 4.549 -15.341 1.00 97.75 93 VAL A CA 1
ATOM 708 C C . VAL A 1 93 ? 10.638 5.769 -14.942 1.00 97.75 93 VAL A C 1
ATOM 710 O O . VAL A 1 93 ? 10.761 6.737 -15.693 1.00 97.75 93 VAL A O 1
ATOM 713 N N . MET A 1 94 ? 11.234 5.714 -13.754 1.00 97.31 94 MET A N 1
ATOM 714 C CA . MET A 1 94 ? 12.265 6.641 -13.283 1.00 97.31 94 MET A CA 1
ATOM 715 C C . MET A 1 94 ? 13.200 5.872 -12.358 1.00 97.31 94 MET A C 1
ATOM 717 O O . MET A 1 94 ? 12.734 5.227 -11.425 1.00 97.31 94 MET A O 1
ATOM 721 N N . LYS A 1 95 ? 14.510 5.922 -12.609 1.00 96.75 95 LYS A N 1
ATOM 722 C CA . LYS A 1 95 ? 15.482 5.240 -11.751 1.00 96.75 95 LYS A CA 1
ATOM 723 C C . LYS A 1 95 ? 15.417 5.814 -10.332 1.00 96.75 95 LYS A C 1
ATOM 725 O O . LYS A 1 95 ? 15.560 7.021 -10.154 1.00 96.75 95 LYS A O 1
ATOM 730 N N . MET A 1 96 ? 15.246 4.933 -9.355 1.00 97.44 96 MET A N 1
ATOM 731 C CA . MET A 1 96 ? 15.248 5.253 -7.929 1.00 97.44 96 MET A CA 1
ATOM 732 C C . MET A 1 96 ? 16.576 4.858 -7.279 1.00 97.44 96 MET A C 1
ATOM 734 O O . MET A 1 96 ? 17.297 4.003 -7.794 1.00 97.44 96 MET A O 1
ATOM 738 N N . GLU A 1 97 ? 16.862 5.454 -6.123 1.00 94.56 97 GLU A N 1
ATOM 739 C CA . GLU A 1 97 ? 17.945 5.053 -5.224 1.00 94.56 97 GLU A CA 1
ATOM 740 C C . GLU A 1 97 ? 17.375 4.939 -3.794 1.00 94.56 97 GLU A C 1
ATOM 742 O O . GLU A 1 97 ? 16.845 5.931 -3.280 1.00 94.56 97 GLU A O 1
ATOM 747 N N . PRO A 1 98 ? 17.409 3.758 -3.146 1.00 96.75 98 PRO A N 1
ATOM 748 C CA . PRO A 1 98 ? 17.771 2.443 -3.691 1.00 96.75 98 PRO A CA 1
ATOM 749 C C . PRO A 1 98 ? 16.914 2.015 -4.895 1.00 96.75 98 PRO A C 1
ATOM 751 O O . PRO A 1 98 ? 15.776 2.462 -5.047 1.00 96.75 98 PRO A O 1
ATOM 754 N N . LEU A 1 99 ? 17.433 1.112 -5.736 1.00 97.19 99 LEU A N 1
ATOM 755 C CA . LEU A 1 99 ? 16.797 0.734 -7.010 1.00 97.19 99 LEU A CA 1
ATOM 756 C C . LEU A 1 99 ? 15.362 0.204 -6.855 1.00 97.19 99 LEU A C 1
ATOM 758 O O . LEU A 1 99 ? 14.510 0.477 -7.699 1.00 97.19 99 LEU A O 1
ATOM 762 N N . ASN A 1 100 ? 15.091 -0.540 -5.783 1.00 94.75 100 ASN A N 1
ATOM 763 C CA . ASN A 1 100 ? 13.786 -1.132 -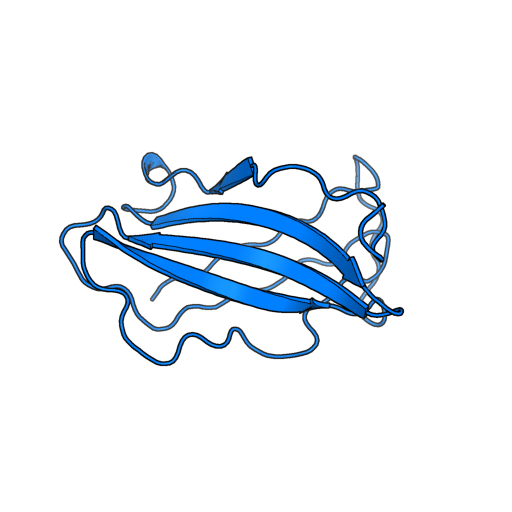5.482 1.00 94.75 100 ASN A CA 1
ATOM 764 C C . ASN A 1 100 ? 12.867 -0.220 -4.654 1.00 94.75 100 ASN A C 1
ATOM 766 O O . ASN A 1 100 ? 11.810 -0.668 -4.212 1.00 94.75 100 ASN A O 1
ATOM 770 N N . ASN A 1 101 ? 13.257 1.034 -4.418 1.00 95.50 101 ASN A N 1
ATOM 771 C CA . ASN A 1 101 ? 12.442 1.962 -3.654 1.00 95.50 101 ASN A CA 1
ATOM 772 C C . ASN A 1 101 ? 11.149 2.299 -4.413 1.00 95.50 101 ASN A C 1
ATOM 774 O O . ASN A 1 101 ? 11.181 2.675 -5.587 1.00 95.50 101 ASN A O 1
ATOM 778 N N . LEU A 1 102 ? 10.016 2.195 -3.721 1.00 95.19 102 LEU A N 1
ATOM 779 C CA . LEU A 1 102 ? 8.693 2.509 -4.246 1.00 95.19 102 LEU A CA 1
ATOM 780 C C . LEU A 1 102 ? 8.019 3.526 -3.327 1.00 95.19 102 LEU A C 1
ATOM 782 O O . LEU A 1 102 ? 7.556 3.198 -2.235 1.00 95.19 102 LEU A O 1
ATOM 786 N N . GLN A 1 103 ? 7.945 4.772 -3.783 1.00 92.44 103 GLN A N 1
ATOM 787 C CA . GLN A 1 103 ? 7.230 5.822 -3.068 1.00 92.44 103 GLN A CA 1
ATOM 788 C C . GLN A 1 103 ? 5.736 5.724 -3.380 1.00 92.44 103 GLN A C 1
ATOM 790 O O . GLN A 1 103 ? 5.319 5.844 -4.533 1.00 92.44 103 GLN A O 1
ATOM 795 N N . SER A 1 104 ? 4.950 5.501 -2.334 1.00 85.12 104 SER A N 1
ATOM 796 C CA . SER A 1 104 ? 3.508 5.277 -2.404 1.00 85.12 104 SER A CA 1
ATOM 797 C C . SER A 1 104 ? 2.795 6.170 -1.384 1.00 85.12 104 SER A C 1
ATOM 799 O O . SER A 1 104 ? 2.473 5.719 -0.286 1.00 85.12 104 SER A O 1
ATOM 801 N N . PRO A 1 105 ? 2.602 7.470 -1.675 1.00 82.88 105 PRO A N 1
ATOM 802 C CA . PRO A 1 105 ? 1.753 8.306 -0.838 1.00 82.88 105 PRO A CA 1
ATOM 803 C C . PRO A 1 105 ? 0.353 7.688 -0.718 1.00 82.88 105 PRO A C 1
ATOM 805 O O . PRO A 1 105 ? -0.336 7.450 -1.713 1.00 82.88 105 PRO A O 1
ATOM 808 N N . PHE A 1 106 ? -0.050 7.436 0.526 1.00 81.31 106 PHE A N 1
ATOM 809 C CA . PHE A 1 106 ? -1.412 7.061 0.880 1.00 81.31 106 PHE A CA 1
ATOM 810 C C . PHE A 1 106 ? -2.192 8.327 1.230 1.00 81.31 106 PHE A C 1
ATOM 812 O O . PHE A 1 106 ? -1.747 9.124 2.059 1.00 81.31 106 PHE A O 1
ATOM 819 N N . GLY A 1 107 ? -3.341 8.507 0.584 1.00 72.19 107 GLY A N 1
ATOM 820 C CA . GLY A 1 107 ? -4.294 9.568 0.883 1.00 72.19 107 GLY A CA 1
ATOM 821 C C . GLY A 1 107 ? -5.496 9.012 1.640 1.00 72.19 107 GLY A C 1
ATOM 822 O O . GLY A 1 107 ? -6.009 7.947 1.298 1.00 72.19 107 GLY A O 1
ATOM 823 N N . VAL A 1 108 ? -5.935 9.751 2.655 1.00 71.00 108 VAL A N 1
ATOM 824 C CA . VAL A 1 108 ? -7.230 9.583 3.327 1.00 71.00 108 VAL A CA 1
ATOM 825 C C . VAL A 1 108 ? -7.858 10.968 3.350 1.00 71.00 108 VAL A C 1
ATOM 827 O O . VAL A 1 108 ? -7.174 11.914 3.766 1.00 71.00 108 VAL A O 1
ATOM 830 N N . PHE A 1 109 ? -9.096 11.090 2.880 1.00 60.41 109 PHE A N 1
ATOM 831 C CA . PHE A 1 109 ? -9.845 12.347 2.886 1.00 60.41 109 PHE A CA 1
ATOM 832 C C . PHE A 1 109 ? -10.981 12.299 3.909 1.00 60.41 109 PHE A C 1
ATOM 834 O O . PHE A 1 109 ? -11.559 11.205 4.118 1.00 60.41 109 PHE A O 1
#

Organism: Neophocaena asiaeorientalis asiaeorientalis (NCBI:txid1706337)